Protein AF-A0A139QUE2-F1 (afdb_monomer_lite)

Radius of gyration: 17.53 Å; chains: 1; bounding box: 43×32×47 Å

Sequence (123 aa):
MPKNTRDLIISSLITLAKKNPQRSSFTMTEIAAEAGISRQAIYQKHFNNFEDIIEYIHEETNQHIFNVFNKYSPNNDGDPISFLADYILPLIYEKKKLLTSCIPHKSTHVGRSFCVRYTQDGY

Structure (mmCIF, N/CA/C/O backbone):
data_AF-A0A139QUE2-F1
#
_entry.id   AF-A0A139QUE2-F1
#
loop_
_atom_site.group_PDB
_atom_site.id
_atom_site.type_symbol
_atom_site.label_atom_id
_atom_site.label_alt_id
_atom_site.label_comp_id
_atom_site.label_asym_id
_atom_site.label_entity_id
_atom_site.label_seq_id
_atom_site.pdbx_PDB_ins_code
_atom_site.Cartn_x
_atom_site.Cartn_y
_atom_site.Cartn_z
_atom_site.occupancy
_atom_site.B_iso_or_equiv
_atom_site.auth_seq_id
_atom_site.auth_comp_id
_atom_site.auth_asym_id
_atom_site.auth_atom_id
_atom_site.pdbx_PDB_model_num
ATOM 1 N N . MET A 1 1 ? 7.064 -12.945 12.338 1.00 39.94 1 MET A N 1
ATOM 2 C CA . MET A 1 1 ? 6.379 -11.956 13.215 1.00 39.94 1 MET A CA 1
ATOM 3 C C . MET A 1 1 ? 7.128 -10.636 13.051 1.00 39.94 1 MET A C 1
ATOM 5 O O . MET A 1 1 ? 8.343 -10.765 13.101 1.00 39.94 1 MET A O 1
ATOM 9 N N . PRO A 1 2 ? 6.573 -9.432 12.761 1.00 48.22 2 PRO A N 1
ATOM 10 C CA . PRO A 1 2 ? 5.219 -8.858 12.853 1.00 48.22 2 PRO A CA 1
ATOM 11 C C . PRO A 1 2 ? 4.701 -8.212 11.528 1.00 48.22 2 PRO A C 1
ATOM 13 O O . PRO A 1 2 ? 3.837 -7.343 11.564 1.00 48.22 2 PRO A O 1
ATOM 16 N N . LYS A 1 3 ? 5.207 -8.626 10.351 1.00 53.84 3 LYS A N 1
ATOM 17 C CA . LYS A 1 3 ? 4.752 -8.129 9.028 1.00 53.84 3 LYS A CA 1
ATOM 18 C C . LYS A 1 3 ? 3.251 -8.351 8.771 1.00 53.84 3 LYS A C 1
ATOM 20 O O . LYS A 1 3 ? 2.558 -7.450 8.321 1.00 53.84 3 LYS A O 1
ATOM 25 N N . ASN A 1 4 ? 2.737 -9.495 9.223 1.00 74.69 4 ASN A N 1
ATOM 26 C CA . ASN A 1 4 ? 1.377 -9.948 8.928 1.00 74.69 4 ASN A CA 1
ATOM 27 C C . ASN A 1 4 ? 0.272 -8.975 9.400 1.00 74.69 4 ASN A C 1
ATOM 29 O O . ASN A 1 4 ? -0.736 -8.815 8.724 1.00 74.69 4 ASN A O 1
ATOM 33 N N . THR A 1 5 ? 0.453 -8.280 10.531 1.00 84.06 5 THR A N 1
ATOM 34 C CA . THR A 1 5 ? -0.585 -7.368 11.048 1.00 84.06 5 THR A CA 1
ATOM 35 C C . THR A 1 5 ? -0.597 -6.019 10.327 1.00 84.06 5 THR A C 1
ATOM 37 O O . THR A 1 5 ? -1.672 -5.467 10.112 1.00 84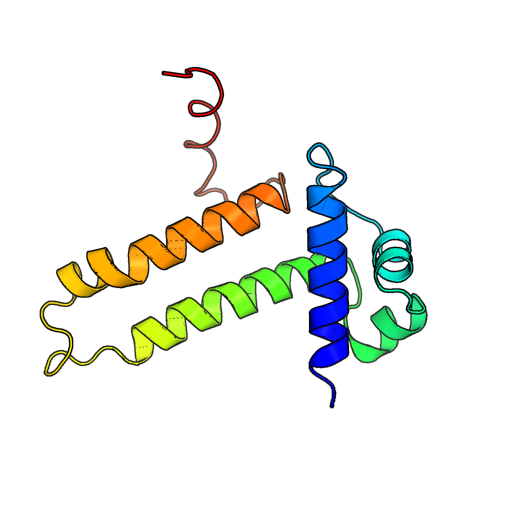.06 5 THR A O 1
ATOM 40 N N . ARG A 1 6 ? 0.564 -5.487 9.910 1.00 87.06 6 ARG A N 1
ATOM 41 C CA . ARG A 1 6 ? 0.604 -4.265 9.082 1.00 87.06 6 ARG A CA 1
ATOM 42 C C . ARG A 1 6 ? 0.003 -4.526 7.705 1.00 87.06 6 ARG A C 1
ATOM 44 O O . ARG A 1 6 ? -0.845 -3.751 7.270 1.00 87.06 6 ARG A O 1
ATOM 51 N N . ASP A 1 7 ? 0.363 -5.650 7.090 1.00 86.06 7 ASP A N 1
ATOM 52 C CA . ASP A 1 7 ? -0.191 -6.076 5.801 1.00 86.06 7 ASP A CA 1
ATOM 53 C C . ASP A 1 7 ? -1.713 -6.268 5.881 1.00 86.06 7 ASP A C 1
ATOM 55 O O . ASP A 1 7 ? -2.446 -5.858 4.978 1.00 86.06 7 ASP A O 1
ATOM 59 N N . LEU A 1 8 ? -2.208 -6.819 6.997 1.00 89.62 8 LEU A N 1
ATOM 60 C CA . LEU A 1 8 ? -3.639 -6.953 7.275 1.00 89.62 8 LEU A CA 1
ATOM 61 C C . LEU A 1 8 ? -4.339 -5.589 7.374 1.00 89.62 8 LEU A C 1
ATOM 63 O O . LEU A 1 8 ? -5.393 -5.403 6.766 1.00 89.62 8 LEU A O 1
ATOM 67 N N . ILE A 1 9 ? -3.756 -4.627 8.097 1.00 90.88 9 ILE A N 1
ATOM 68 C CA . ILE A 1 9 ? -4.304 -3.265 8.230 1.00 90.88 9 ILE A CA 1
ATOM 69 C C . ILE A 1 9 ? -4.382 -2.579 6.859 1.00 90.88 9 ILE A C 1
ATOM 71 O O . ILE A 1 9 ? -5.430 -2.038 6.503 1.00 90.88 9 ILE A O 1
ATOM 75 N N . ILE A 1 10 ? -3.313 -2.659 6.060 1.00 88.56 10 ILE A N 1
ATOM 76 C CA . ILE A 1 10 ? -3.269 -2.092 4.704 1.00 88.56 10 ILE A CA 1
ATOM 77 C C . ILE A 1 10 ? -4.310 -2.757 3.798 1.00 88.56 10 ILE A C 1
ATOM 79 O O . ILE A 1 10 ? -5.083 -2.072 3.129 1.00 88.56 10 ILE A O 1
ATOM 83 N N . SER A 1 11 ? -4.372 -4.089 3.796 1.00 87.19 11 SER A N 1
ATOM 84 C CA . SER A 1 11 ? -5.321 -4.845 2.967 1.00 87.19 11 SER A CA 1
ATOM 85 C C . SER A 1 11 ? -6.773 -4.521 3.323 1.00 87.19 11 SER A C 1
ATOM 87 O O . SER A 1 11 ? -7.629 -4.422 2.440 1.00 87.19 11 SER A O 1
ATOM 89 N N . SER A 1 12 ? -7.044 -4.290 4.608 1.00 91.38 12 SER A N 1
ATOM 90 C CA . SER A 1 12 ? -8.362 -3.886 5.105 1.00 91.38 12 SER A CA 1
ATOM 91 C C . SER A 1 12 ? -8.722 -2.474 4.648 1.00 91.38 12 SER A C 1
ATOM 93 O O . SER A 1 12 ? -9.820 -2.253 4.139 1.00 91.38 12 SER A O 1
ATOM 95 N N . LEU A 1 13 ? -7.779 -1.529 4.716 1.00 90.25 13 LEU A N 1
ATOM 96 C CA . LEU A 1 13 ? -7.966 -0.181 4.177 1.00 90.25 13 LEU A CA 1
ATOM 97 C C . LEU A 1 13 ? -8.250 -0.200 2.664 1.00 90.25 13 LEU A C 1
ATOM 99 O O . LEU A 1 13 ? -9.198 0.438 2.206 1.00 90.25 13 LEU A O 1
ATOM 103 N N . ILE A 1 14 ? -7.485 -0.972 1.886 1.00 85.12 14 ILE A N 1
ATOM 104 C CA . ILE A 1 14 ? -7.707 -1.127 0.438 1.00 85.12 14 ILE A CA 1
ATOM 105 C C . ILE A 1 14 ? -9.092 -1.728 0.165 1.00 85.12 14 ILE A C 1
ATOM 107 O O . ILE A 1 14 ? -9.785 -1.316 -0.766 1.00 85.12 14 ILE A O 1
ATOM 111 N N . THR A 1 15 ? -9.519 -2.694 0.978 1.00 86.69 15 THR A N 1
ATOM 112 C CA . THR A 1 15 ? -10.844 -3.314 0.858 1.00 86.69 15 THR A CA 1
ATOM 113 C C . THR A 1 15 ? -11.958 -2.308 1.145 1.00 86.69 15 THR A C 1
ATOM 115 O O . THR A 1 15 ? -12.913 -2.223 0.370 1.00 86.69 15 THR A O 1
ATOM 118 N N . LEU A 1 16 ? -11.818 -1.488 2.190 1.00 88.88 16 LEU A N 1
ATOM 119 C CA . LEU A 1 16 ? -12.751 -0.400 2.497 1.00 88.88 16 LEU A CA 1
ATOM 120 C C . LEU A 1 16 ? -12.840 0.624 1.361 1.00 88.88 16 LEU A C 1
ATOM 122 O O . LEU A 1 16 ? -13.951 1.010 0.991 1.00 88.88 16 LEU A O 1
ATOM 126 N N . ALA A 1 17 ? -11.703 1.006 0.772 1.00 85.38 17 ALA A N 1
ATOM 127 C CA . ALA A 1 17 ? -11.649 1.916 -0.372 1.00 85.38 17 ALA A CA 1
ATOM 128 C C . ALA A 1 17 ? -12.361 1.331 -1.604 1.00 85.38 17 ALA A C 1
ATOM 130 O O . ALA A 1 17 ? -13.173 2.009 -2.230 1.00 85.38 17 ALA A O 1
ATOM 131 N N . LYS A 1 18 ? -12.148 0.043 -1.906 1.00 81.38 18 LYS A N 1
ATOM 132 C CA . LYS A 1 18 ? -12.842 -0.654 -3.006 1.00 81.38 18 LYS A CA 1
ATOM 133 C C . LYS A 1 18 ? -14.352 -0.751 -2.788 1.00 81.38 18 LYS A C 1
ATOM 135 O O . LYS A 1 18 ? -15.111 -0.585 -3.738 1.00 81.38 18 LYS A O 1
ATOM 140 N N . LYS A 1 19 ? -14.791 -1.013 -1.551 1.00 86.44 19 LYS A N 1
ATOM 141 C CA . LYS A 1 19 ? -16.217 -1.055 -1.178 1.00 86.44 19 LYS A CA 1
ATOM 142 C C . LYS A 1 19 ? -16.871 0.330 -1.234 1.00 86.44 19 LYS A C 1
ATOM 144 O O . LYS A 1 19 ? -18.069 0.423 -1.475 1.00 86.44 19 LYS A O 1
ATOM 149 N N . ASN A 1 20 ? -16.099 1.396 -1.012 1.00 84.06 20 ASN A N 1
ATOM 150 C CA . ASN A 1 20 ? -16.595 2.767 -0.916 1.00 84.06 20 ASN A CA 1
ATOM 151 C C . ASN A 1 20 ? -15.795 3.725 -1.821 1.00 84.06 20 ASN A C 1
ATOM 153 O O . ASN A 1 20 ? -15.121 4.621 -1.310 1.00 84.06 20 ASN A O 1
ATOM 157 N N . PRO A 1 21 ? -15.892 3.600 -3.158 1.00 77.06 21 PRO A N 1
ATOM 158 C CA . PRO A 1 21 ? -15.028 4.327 -4.095 1.00 77.06 21 PRO A CA 1
ATOM 159 C C . PRO A 1 21 ? -15.195 5.857 -4.068 1.00 77.06 21 PRO A C 1
ATOM 161 O O . PRO A 1 21 ? -14.338 6.575 -4.565 1.00 77.06 21 PRO A O 1
ATOM 164 N N . GLN A 1 22 ? -16.286 6.368 -3.488 1.00 78.94 22 GLN A N 1
ATOM 165 C CA . GLN A 1 22 ? -16.546 7.808 -3.343 1.00 78.94 22 GLN A CA 1
ATOM 166 C C . GLN A 1 22 ? -15.927 8.418 -2.074 1.00 78.94 22 GLN A C 1
ATOM 168 O O . GLN A 1 22 ? -15.987 9.631 -1.876 1.00 78.94 22 GLN A O 1
ATOM 173 N N . ARG A 1 23 ? -15.374 7.594 -1.175 1.00 78.62 23 ARG A N 1
ATOM 174 C CA . ARG A 1 23 ? -14.811 8.045 0.102 1.00 78.62 23 ARG A CA 1
ATOM 175 C C . ARG A 1 23 ? -13.299 8.191 0.002 1.00 78.62 23 ARG A C 1
ATOM 177 O O . ARG A 1 23 ? -12.615 7.326 -0.529 1.00 78.62 23 ARG A O 1
ATOM 184 N N . SER A 1 24 ? -12.787 9.278 0.573 1.00 74.06 24 SER A N 1
ATOM 185 C CA . SER A 1 24 ? -11.360 9.610 0.575 1.00 74.06 24 SER A CA 1
ATOM 186 C C . SER A 1 24 ? -10.621 9.278 1.865 1.00 74.06 24 SER A C 1
ATOM 188 O O . SER A 1 24 ? -9.403 9.419 1.924 1.00 74.06 24 SER A O 1
ATOM 190 N N . SER A 1 25 ? -11.350 8.917 2.917 1.00 80.94 25 SER A N 1
ATOM 191 C CA . SER A 1 25 ? -10.791 8.639 4.233 1.00 80.94 25 SER A CA 1
ATOM 192 C C . SER A 1 25 ? -11.667 7.670 5.020 1.00 80.94 25 SER A C 1
ATOM 194 O O . SER A 1 25 ? -12.885 7.555 4.814 1.00 80.94 25 SER A O 1
ATOM 196 N N . PHE A 1 26 ? -11.014 6.978 5.949 1.00 87.69 26 PHE A N 1
ATOM 197 C CA . PHE A 1 26 ? -11.628 6.015 6.848 1.00 87.69 26 PHE A CA 1
ATOM 198 C C . PHE A 1 26 ? -11.102 6.249 8.254 1.00 87.69 26 PHE A C 1
ATOM 200 O O . PHE A 1 26 ? -9.931 6.561 8.462 1.00 87.69 26 PHE A O 1
ATOM 207 N N . THR A 1 27 ? -11.979 6.104 9.234 1.00 91.44 27 THR A N 1
ATOM 208 C CA . THR A 1 27 ? -11.581 6.185 10.632 1.00 91.44 27 THR A CA 1
ATOM 209 C C . THR A 1 27 ? -10.786 4.943 11.024 1.00 91.44 27 THR A C 1
ATOM 211 O O . THR A 1 27 ? -11.010 3.843 10.516 1.00 91.44 27 THR A O 1
ATOM 214 N N . MET A 1 28 ? -9.914 5.083 12.020 1.00 91.62 28 MET A N 1
ATOM 215 C CA . MET A 1 28 ? -9.192 3.944 12.601 1.00 91.62 28 MET A CA 1
ATOM 216 C C . MET A 1 28 ? -10.140 2.871 13.153 1.00 91.62 28 MET A C 1
ATOM 218 O O . MET A 1 28 ? -9.792 1.695 13.192 1.00 91.62 28 MET A O 1
ATOM 222 N N . THR A 1 29 ? -11.354 3.258 13.558 1.00 94.19 29 THR A N 1
ATOM 223 C CA . THR A 1 29 ? -12.408 2.327 13.976 1.00 94.19 29 THR A CA 1
ATOM 224 C C . THR A 1 29 ? -12.890 1.458 12.825 1.00 94.19 29 THR A C 1
ATOM 226 O O . THR A 1 29 ? -12.996 0.249 12.995 1.00 94.19 29 THR A O 1
ATOM 229 N N . GLU A 1 30 ? -13.156 2.055 11.664 1.00 94.38 30 GLU A N 1
ATOM 230 C CA . GLU A 1 30 ? -13.592 1.315 10.476 1.00 94.38 30 GLU A CA 1
ATOM 231 C C . GLU A 1 30 ? -12.501 0.358 9.998 1.00 94.38 30 GLU A C 1
ATOM 233 O O . GLU A 1 30 ? -12.782 -0.806 9.727 1.00 94.38 30 GLU A O 1
ATOM 238 N N . ILE A 1 31 ? -11.248 0.818 9.975 1.00 93.19 31 ILE A N 1
ATOM 239 C CA . ILE A 1 31 ? -10.104 -0.004 9.563 1.00 93.19 31 ILE A CA 1
ATOM 240 C C . ILE A 1 31 ? -9.901 -1.177 10.530 1.00 93.19 31 ILE A C 1
ATOM 242 O O . ILE A 1 31 ? -9.716 -2.307 10.089 1.00 93.19 31 ILE A O 1
ATOM 246 N N . ALA A 1 32 ? -9.978 -0.934 11.842 1.00 93.50 32 ALA A N 1
ATOM 247 C CA . ALA A 1 32 ? -9.874 -1.984 12.855 1.00 93.50 32 ALA A CA 1
ATOM 248 C C . ALA A 1 32 ? -11.002 -3.019 12.742 1.00 93.50 32 ALA A C 1
ATOM 250 O O . ALA A 1 32 ? -10.747 -4.218 12.854 1.00 93.50 32 ALA A O 1
ATOM 251 N N . ALA A 1 33 ? -12.230 -2.554 12.491 1.00 95.06 33 ALA A N 1
ATOM 252 C CA . ALA A 1 33 ? -13.389 -3.417 12.307 1.00 95.06 33 ALA A CA 1
ATOM 253 C C . ALA A 1 33 ? -13.244 -4.304 11.062 1.00 95.06 33 ALA A C 1
ATOM 255 O O . ALA A 1 33 ? -13.466 -5.507 11.157 1.00 95.06 33 ALA A O 1
ATOM 256 N N . GLU A 1 34 ? -12.814 -3.739 9.930 1.00 94.44 34 GLU A N 1
ATOM 257 C CA . GLU A 1 34 ? -12.562 -4.509 8.704 1.00 94.44 34 GLU A CA 1
ATOM 258 C C . GLU A 1 34 ? -11.405 -5.509 8.889 1.00 94.44 34 GLU A C 1
ATOM 260 O O . GLU A 1 34 ? -11.489 -6.640 8.421 1.00 94.44 34 GLU A O 1
ATOM 265 N N . ALA A 1 35 ? -10.359 -5.128 9.629 1.00 91.94 35 ALA A N 1
ATOM 266 C CA . ALA A 1 35 ? -9.210 -5.986 9.918 1.00 91.94 35 ALA A CA 1
ATOM 267 C C . ALA A 1 35 ? -9.475 -7.058 10.993 1.00 91.94 35 ALA A C 1
ATOM 269 O O . ALA A 1 35 ? -8.622 -7.916 11.219 1.00 91.94 35 ALA A O 1
ATOM 270 N N . GLY A 1 36 ? -10.614 -7.009 11.693 1.00 93.25 36 GLY A N 1
ATOM 271 C CA . GLY A 1 36 ? -10.931 -7.940 12.780 1.00 93.25 36 GLY A CA 1
ATOM 272 C C . GLY A 1 36 ? -10.003 -7.823 13.998 1.00 93.25 36 GLY A C 1
ATOM 273 O O . GLY A 1 36 ? -9.812 -8.798 14.723 1.00 93.25 36 GLY A O 1
ATOM 274 N N . ILE A 1 37 ? -9.411 -6.647 14.232 1.00 92.00 37 ILE A N 1
ATOM 275 C CA . ILE A 1 37 ? -8.497 -6.386 15.356 1.00 92.00 37 ILE A CA 1
ATOM 276 C C . ILE A 1 37 ? -8.990 -5.220 16.213 1.00 92.00 37 ILE A C 1
ATOM 278 O O . ILE A 1 37 ? -9.811 -4.407 15.795 1.00 92.00 37 ILE A O 1
ATOM 282 N N . SER A 1 38 ? -8.484 -5.106 17.442 1.00 91.75 38 SER A N 1
ATOM 283 C CA . SER A 1 38 ? -8.820 -3.959 18.284 1.00 91.75 38 SER A CA 1
ATOM 284 C C . SER A 1 38 ? -8.119 -2.690 17.788 1.00 91.75 38 SER A C 1
ATOM 286 O O . SER A 1 38 ? -6.960 -2.723 17.374 1.00 91.75 38 SER A O 1
ATOM 288 N N . ARG A 1 39 ? -8.783 -1.531 17.909 1.00 90.94 39 ARG A N 1
ATOM 289 C CA . ARG A 1 39 ? -8.149 -0.220 17.656 1.00 90.94 39 ARG A CA 1
ATOM 290 C C . ARG A 1 39 ? -6.865 -0.036 18.463 1.00 90.94 39 ARG A C 1
ATOM 292 O O . ARG A 1 39 ? -5.875 0.474 17.951 1.00 90.94 39 ARG A O 1
ATOM 299 N N . GLN A 1 40 ? -6.881 -0.497 19.715 1.00 88.88 40 GLN A N 1
ATOM 300 C CA . GLN A 1 40 ? -5.734 -0.437 20.616 1.00 88.88 40 GLN A CA 1
ATOM 301 C C . GLN A 1 40 ? -4.521 -1.182 20.040 1.00 88.88 40 GLN A C 1
ATOM 303 O O . GLN A 1 40 ? -3.397 -0.704 20.162 1.00 88.88 40 GLN A O 1
ATOM 308 N N . ALA A 1 41 ? -4.745 -2.325 19.379 1.00 86.25 41 ALA A N 1
ATOM 309 C CA . ALA A 1 41 ? -3.682 -3.092 18.740 1.00 86.25 41 ALA A CA 1
ATOM 310 C C . ALA A 1 41 ? -3.042 -2.333 17.570 1.00 86.25 41 ALA A C 1
ATOM 312 O O . ALA A 1 41 ? -1.837 -2.465 17.360 1.00 86.25 41 ALA A O 1
ATOM 313 N N . ILE A 1 42 ? -3.814 -1.509 16.850 1.00 87.25 42 ILE A N 1
ATOM 314 C CA . ILE A 1 42 ? -3.277 -0.649 15.789 1.00 87.25 42 ILE A CA 1
ATOM 315 C C . ILE A 1 42 ? -2.403 0.455 16.392 1.00 87.25 42 ILE A C 1
ATOM 317 O O . ILE A 1 42 ? -1.233 0.563 16.025 1.00 87.25 42 ILE A O 1
ATOM 321 N N . TYR A 1 43 ? -2.929 1.207 17.362 1.00 86.94 43 TYR A N 1
ATOM 322 C CA . TYR A 1 43 ? -2.220 2.347 17.955 1.00 86.94 43 TYR A CA 1
ATOM 323 C C . TYR A 1 43 ? -0.944 1.961 18.704 1.00 86.94 43 TYR A C 1
ATOM 325 O O . TYR A 1 43 ? 0.062 2.649 18.606 1.00 86.94 43 TYR A O 1
ATOM 333 N N . GLN A 1 44 ? -0.955 0.855 19.449 1.00 81.56 44 GLN A N 1
ATOM 334 C CA . GLN A 1 44 ? 0.191 0.491 20.288 1.00 81.56 44 GLN A CA 1
ATOM 335 C C . GLN A 1 44 ? 1.382 -0.066 19.507 1.00 81.56 44 GLN A C 1
ATOM 337 O O . GLN A 1 44 ? 2.495 -0.074 20.030 1.00 81.56 44 GLN A O 1
ATOM 342 N N . LYS A 1 45 ? 1.155 -0.623 18.312 1.00 80.81 45 LYS A N 1
ATOM 343 C CA . LYS A 1 45 ? 2.162 -1.454 17.632 1.00 80.81 45 LYS A CA 1
ATOM 344 C C . LYS A 1 45 ? 2.371 -1.130 16.158 1.00 80.81 45 LYS A C 1
ATOM 346 O O . LYS A 1 45 ? 3.357 -1.605 15.590 1.00 80.81 45 LYS A O 1
ATOM 351 N N . HIS A 1 46 ? 1.466 -0.384 15.524 1.00 84.88 46 HIS A N 1
ATOM 352 C CA . HIS A 1 46 ? 1.450 -0.273 14.067 1.00 84.88 46 HIS A CA 1
ATOM 353 C C . HIS A 1 46 ? 1.381 1.166 13.556 1.00 84.88 46 HIS A C 1
ATOM 355 O O . HIS A 1 46 ? 2.332 1.558 12.885 1.00 84.88 46 HIS A O 1
ATOM 361 N N . PHE A 1 47 ? 0.317 1.917 13.862 1.00 87.25 47 PHE A N 1
ATOM 362 C CA . PHE A 1 47 ? 0.060 3.247 13.287 1.00 87.25 47 PHE A CA 1
ATOM 363 C C . PHE A 1 47 ? -0.651 4.157 14.294 1.00 87.25 47 PHE A C 1
ATOM 365 O O . PHE A 1 47 ? -1.602 3.712 14.941 1.00 87.25 47 PHE A O 1
ATOM 372 N N . ASN A 1 48 ? -0.237 5.423 14.411 1.00 87.94 48 ASN A N 1
ATOM 373 C CA . ASN A 1 48 ? -0.811 6.355 15.390 1.00 87.94 48 ASN A CA 1
ATOM 374 C C . ASN A 1 48 ? -2.052 7.081 14.864 1.00 87.94 48 ASN A C 1
ATOM 376 O O . ASN A 1 48 ? -2.863 7.563 15.651 1.00 87.94 48 ASN A O 1
ATOM 380 N N . ASN A 1 49 ? -2.204 7.176 13.546 1.00 85.88 49 ASN A N 1
ATOM 381 C CA . ASN A 1 49 ? -3.318 7.844 12.882 1.00 85.88 49 ASN A CA 1
ATOM 382 C C . ASN A 1 49 ? -3.502 7.281 11.455 1.00 85.88 49 ASN A C 1
ATOM 384 O O . ASN A 1 49 ? -2.810 6.344 11.051 1.00 85.88 49 ASN A O 1
ATOM 388 N N . PHE A 1 50 ? -4.486 7.809 10.726 1.00 83.50 50 PHE A N 1
ATOM 389 C CA . PHE A 1 50 ? -4.782 7.385 9.356 1.00 83.50 50 PHE A CA 1
ATOM 390 C C . PHE A 1 50 ? -3.656 7.782 8.394 1.00 83.50 50 PHE A C 1
ATOM 392 O O . PHE A 1 50 ? -3.267 6.993 7.537 1.00 83.50 50 PHE A O 1
ATOM 399 N N . GLU A 1 51 ? -3.109 8.980 8.565 1.00 83.31 51 GLU A N 1
ATOM 400 C CA . GLU A 1 51 ? -2.040 9.547 7.754 1.00 83.31 51 GLU A CA 1
ATOM 401 C C . GLU A 1 51 ? -0.754 8.707 7.822 1.00 83.31 51 GLU A C 1
ATOM 403 O O . GLU A 1 51 ? -0.158 8.463 6.779 1.00 83.31 51 GLU A O 1
ATOM 408 N N . ASP A 1 52 ? -0.396 8.155 8.985 1.00 85.94 52 ASP A N 1
ATOM 409 C CA . ASP A 1 52 ? 0.738 7.236 9.166 1.00 85.94 52 ASP A CA 1
ATOM 410 C C . ASP A 1 52 ? 0.577 5.969 8.303 1.00 85.94 52 ASP A C 1
ATOM 412 O O . ASP A 1 52 ? 1.551 5.433 7.774 1.00 85.94 52 ASP A O 1
ATOM 416 N N . ILE A 1 53 ? -0.657 5.464 8.150 1.00 86.75 53 ILE A N 1
ATOM 417 C CA . ILE A 1 53 ? -0.944 4.299 7.293 1.00 86.75 53 ILE A CA 1
ATOM 418 C C . ILE A 1 53 ? -0.721 4.677 5.830 1.00 86.75 53 ILE A C 1
ATOM 420 O O . ILE A 1 53 ? -0.138 3.909 5.066 1.00 86.75 53 ILE A O 1
ATOM 424 N N . ILE A 1 54 ? -1.192 5.862 5.442 1.00 83.00 54 ILE A N 1
ATOM 425 C CA . ILE A 1 54 ? -1.035 6.384 4.089 1.00 83.00 54 ILE A CA 1
ATOM 426 C C . ILE A 1 54 ? 0.443 6.590 3.759 1.00 83.00 54 ILE A C 1
ATOM 428 O O . ILE A 1 54 ? 0.904 6.112 2.723 1.00 83.00 54 ILE A O 1
ATOM 432 N N . GLU A 1 55 ? 1.189 7.250 4.641 1.00 83.50 55 GLU A N 1
ATOM 433 C CA . GLU A 1 55 ? 2.624 7.480 4.491 1.00 83.50 55 GLU A CA 1
ATOM 434 C C . GLU A 1 55 ? 3.380 6.156 4.364 1.00 83.50 55 GLU A C 1
ATOM 436 O O . GLU A 1 55 ? 4.128 5.975 3.407 1.00 83.50 55 GLU A O 1
ATOM 441 N N . TYR A 1 56 ? 3.081 5.175 5.218 1.00 85.12 56 TYR A N 1
ATOM 442 C CA . TYR A 1 56 ? 3.683 3.847 5.124 1.00 85.12 56 TYR A CA 1
ATOM 443 C C . TYR A 1 56 ? 3.391 3.151 3.784 1.00 85.12 56 TYR A C 1
ATOM 445 O O . TYR A 1 56 ? 4.289 2.567 3.177 1.00 85.12 56 TYR A O 1
ATOM 453 N N . ILE A 1 57 ? 2.158 3.245 3.269 1.00 82.19 57 ILE A N 1
ATOM 454 C CA . ILE A 1 57 ? 1.811 2.715 1.940 1.00 82.19 57 ILE A CA 1
ATOM 455 C C . ILE A 1 57 ? 2.625 3.423 0.850 1.00 82.19 57 ILE A C 1
ATOM 457 O O . ILE A 1 57 ? 3.113 2.757 -0.066 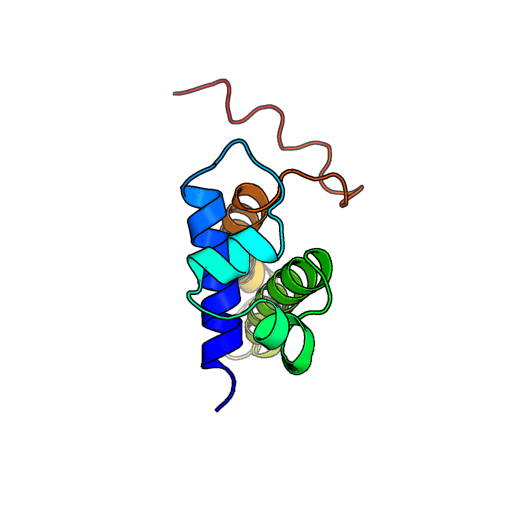1.00 82.19 57 ILE A O 1
ATOM 461 N N . HIS A 1 58 ? 2.791 4.746 0.933 1.00 78.31 58 HIS A N 1
ATOM 462 C CA . HIS A 1 58 ? 3.628 5.502 0.000 1.00 78.31 58 HIS A CA 1
ATOM 463 C C . HIS A 1 58 ? 5.097 5.071 0.071 1.00 78.31 58 HIS A C 1
ATOM 465 O O . HIS A 1 58 ? 5.708 4.838 -0.973 1.00 78.31 58 HIS A O 1
ATOM 471 N N . GLU A 1 59 ? 5.656 4.924 1.271 1.00 81.06 59 GLU A N 1
ATOM 472 C CA . GLU A 1 59 ? 7.043 4.515 1.489 1.00 81.06 59 GLU A CA 1
ATOM 473 C C . GLU A 1 59 ? 7.316 3.103 0.972 1.00 81.06 59 GLU A C 1
ATOM 475 O O . GLU A 1 59 ? 8.209 2.934 0.144 1.00 81.06 59 GLU A O 1
ATOM 480 N N . GLU A 1 60 ? 6.520 2.103 1.363 1.00 79.25 60 GLU A N 1
ATOM 481 C CA . GLU A 1 60 ? 6.643 0.722 0.863 1.00 79.25 60 GLU A CA 1
ATOM 482 C C . GLU A 1 60 ? 6.511 0.675 -0.666 1.00 79.25 60 GLU A C 1
ATOM 484 O O . GLU A 1 60 ? 7.256 -0.008 -1.380 1.00 79.25 60 GLU A O 1
ATOM 489 N N . THR A 1 61 ? 5.586 1.473 -1.205 1.00 72.81 61 THR A N 1
ATOM 490 C CA . THR A 1 61 ? 5.372 1.578 -2.645 1.00 72.81 61 THR A CA 1
ATOM 491 C C . THR A 1 61 ? 6.599 2.155 -3.352 1.00 72.81 61 THR A C 1
ATOM 493 O O . THR A 1 61 ? 7.025 1.611 -4.376 1.00 72.81 61 THR A O 1
ATOM 496 N N . ASN A 1 62 ? 7.194 3.210 -2.808 1.00 76.75 62 ASN A N 1
ATOM 497 C CA . ASN A 1 62 ? 8.382 3.840 -3.369 1.00 76.75 62 ASN A CA 1
ATOM 498 C C . ASN A 1 62 ? 9.623 2.957 -3.208 1.00 76.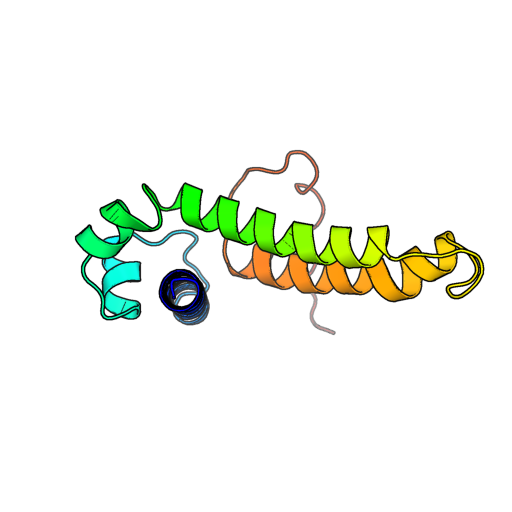75 62 ASN A C 1
ATOM 500 O O . ASN A 1 62 ? 10.402 2.837 -4.152 1.00 76.75 62 ASN A O 1
ATOM 504 N N . GLN A 1 63 ? 9.783 2.275 -2.071 1.00 80.69 63 GLN A N 1
ATOM 505 C CA . GLN A 1 63 ? 10.908 1.372 -1.824 1.00 80.69 63 GLN A CA 1
ATOM 506 C C . GLN A 1 63 ? 10.999 0.265 -2.870 1.00 80.69 63 GLN A C 1
ATOM 508 O O . GLN A 1 63 ? 12.095 -0.066 -3.309 1.00 80.69 63 GLN A O 1
ATOM 513 N N . HIS A 1 64 ? 9.872 -0.276 -3.335 1.00 77.19 64 HIS A N 1
ATOM 514 C CA . HIS A 1 64 ? 9.897 -1.253 -4.424 1.00 77.19 64 HIS A CA 1
ATOM 515 C C . HIS A 1 64 ? 10.477 -0.667 -5.722 1.00 77.19 64 HIS A C 1
ATOM 517 O O . HIS A 1 64 ? 11.300 -1.314 -6.363 1.00 77.19 64 HIS A O 1
ATOM 523 N N . ILE A 1 65 ? 10.093 0.562 -6.092 1.00 79.62 65 ILE A N 1
ATOM 524 C CA . ILE A 1 65 ? 10.625 1.238 -7.287 1.00 79.62 65 ILE A CA 1
ATOM 525 C C . ILE A 1 65 ? 12.125 1.498 -7.113 1.00 79.62 65 ILE A C 1
ATOM 527 O O . ILE A 1 65 ? 12.912 1.151 -7.992 1.00 79.62 65 ILE A O 1
ATOM 531 N N . PHE A 1 66 ? 12.532 2.035 -5.959 1.00 81.88 66 PHE A N 1
ATOM 532 C CA . PHE A 1 66 ? 13.941 2.275 -5.653 1.00 81.88 66 PHE A CA 1
ATOM 533 C C . PHE A 1 66 ? 14.760 0.984 -5.634 1.00 81.88 66 PHE A C 1
ATOM 535 O O . PHE A 1 66 ? 15.887 0.982 -6.107 1.00 81.88 66 PHE A O 1
ATOM 542 N N . ASN A 1 67 ? 14.205 -0.131 -5.160 1.00 84.75 67 ASN A N 1
ATOM 543 C CA . ASN A 1 67 ? 14.887 -1.423 -5.175 1.00 84.75 67 ASN A CA 1
ATOM 544 C C . ASN A 1 67 ? 15.118 -1.951 -6.593 1.00 84.75 67 ASN A C 1
ATOM 546 O O . ASN A 1 67 ? 16.145 -2.582 -6.828 1.00 84.75 67 ASN A O 1
ATOM 550 N N . VAL A 1 68 ? 14.189 -1.721 -7.525 1.00 82.69 68 VAL A N 1
ATOM 551 C CA . VAL A 1 68 ? 14.394 -2.071 -8.940 1.00 82.69 68 VAL A CA 1
ATOM 552 C C . VAL A 1 68 ? 15.439 -1.142 -9.555 1.00 82.69 68 VAL A C 1
ATOM 554 O O . VAL A 1 68 ? 16.376 -1.615 -10.189 1.00 82.69 68 VAL A O 1
ATOM 557 N N . PHE A 1 69 ? 15.342 0.161 -9.287 1.00 81.56 69 PHE A N 1
ATOM 558 C CA . PHE A 1 69 ? 16.292 1.150 -9.791 1.00 81.56 69 PHE A CA 1
ATOM 559 C C . PHE A 1 69 ? 17.724 0.912 -9.282 1.00 81.56 69 PHE A C 1
ATOM 561 O O . PHE A 1 69 ? 18.669 0.932 -10.058 1.00 81.56 69 PHE A O 1
ATOM 568 N N . ASN A 1 70 ? 17.896 0.604 -7.995 1.00 85.00 70 ASN A N 1
ATOM 569 C CA . ASN A 1 70 ? 19.202 0.363 -7.373 1.00 85.00 70 ASN A CA 1
ATOM 570 C C . ASN A 1 70 ? 19.871 -0.943 -7.829 1.00 85.00 70 ASN A C 1
ATOM 572 O O . ASN A 1 70 ? 21.057 -1.137 -7.578 1.00 85.00 70 ASN A O 1
ATOM 576 N N . LYS A 1 71 ? 19.119 -1.853 -8.456 1.00 87.56 71 LYS A N 1
ATOM 577 C CA . LYS A 1 71 ? 19.655 -3.097 -9.024 1.00 87.56 71 LYS A CA 1
ATOM 578 C C . LYS A 1 71 ? 20.119 -2.943 -10.469 1.00 87.56 71 LYS A C 1
ATOM 580 O O . LYS A 1 71 ? 20.732 -3.877 -10.976 1.00 87.56 71 LYS A O 1
ATOM 585 N N . TYR A 1 72 ? 19.847 -1.797 -11.093 1.00 88.50 72 TYR A N 1
ATOM 586 C CA . TYR A 1 72 ? 20.259 -1.517 -12.458 1.00 88.50 72 TYR A CA 1
ATOM 587 C C . TYR A 1 72 ? 21.778 -1.647 -12.617 1.00 88.50 72 TYR A C 1
ATOM 589 O O . TYR A 1 72 ? 22.564 -1.053 -11.872 1.00 88.50 72 TYR A O 1
ATOM 597 N N . SER A 1 73 ? 22.186 -2.402 -13.630 1.00 86.81 73 SER A N 1
ATOM 598 C CA . SER A 1 73 ? 23.568 -2.575 -14.038 1.00 86.81 73 SER A CA 1
ATOM 599 C C . SER A 1 73 ? 23.699 -2.349 -15.545 1.00 86.81 73 SER A C 1
ATOM 601 O O . SER A 1 73 ? 23.145 -3.130 -16.319 1.00 86.81 73 SER A O 1
ATOM 603 N N . PRO A 1 74 ? 24.510 -1.372 -15.997 1.00 85.00 74 PRO A N 1
ATOM 604 C CA . PRO A 1 74 ? 24.725 -1.116 -17.426 1.00 85.00 74 PRO A CA 1
ATOM 605 C C . PRO A 1 74 ? 25.199 -2.340 -18.224 1.00 85.00 74 PRO A C 1
ATOM 607 O O . PRO A 1 74 ? 24.972 -2.425 -19.425 1.00 85.00 74 PRO A O 1
ATOM 610 N N . ASN A 1 75 ? 25.854 -3.296 -17.558 1.00 88.00 75 ASN A N 1
ATOM 611 C CA . ASN A 1 75 ? 26.372 -4.508 -18.192 1.00 88.00 75 ASN A CA 1
ATOM 612 C C . ASN A 1 75 ? 25.280 -5.543 -18.507 1.00 88.00 75 ASN A C 1
ATOM 614 O O . ASN A 1 75 ? 25.474 -6.362 -19.400 1.00 88.00 75 ASN A O 1
ATOM 618 N N . ASN A 1 76 ? 24.168 -5.529 -17.765 1.00 86.88 76 ASN A N 1
ATOM 619 C CA . ASN A 1 76 ? 23.111 -6.542 -17.860 1.00 86.88 76 ASN A CA 1
ATOM 620 C C . ASN A 1 76 ? 21.790 -5.965 -18.382 1.00 86.88 76 ASN A C 1
ATOM 622 O O . ASN A 1 76 ? 21.046 -6.666 -19.060 1.00 86.88 76 ASN A O 1
ATOM 626 N N . ASP A 1 77 ? 21.516 -4.697 -18.078 1.00 85.88 77 ASP A N 1
ATOM 627 C CA . ASP A 1 77 ? 20.198 -4.078 -18.246 1.00 85.88 77 ASP A CA 1
ATOM 628 C C . ASP A 1 77 ? 20.145 -3.074 -19.412 1.00 85.88 77 ASP A C 1
ATOM 630 O O . ASP A 1 77 ? 19.101 -2.485 -19.686 1.00 85.88 77 ASP A O 1
ATOM 634 N N . GLY A 1 78 ? 21.259 -2.906 -20.129 1.00 88.00 78 GLY A N 1
ATOM 635 C CA . GLY A 1 78 ? 21.331 -2.109 -21.349 1.00 88.00 78 GLY A CA 1
ATOM 636 C C . GLY A 1 78 ? 21.345 -0.602 -21.103 1.00 88.00 78 GLY A C 1
ATOM 637 O O . GLY A 1 78 ? 21.970 -0.114 -20.167 1.00 88.00 78 GLY A O 1
ATOM 638 N N . ASP A 1 79 ? 20.714 0.147 -22.005 1.00 91.75 79 ASP A N 1
ATOM 639 C CA . ASP A 1 79 ? 20.655 1.606 -21.941 1.00 91.75 79 ASP A CA 1
ATOM 640 C C . ASP A 1 79 ? 19.758 2.083 -20.773 1.00 91.75 79 ASP A C 1
ATOM 642 O O . ASP A 1 79 ? 18.612 1.635 -20.663 1.00 91.75 79 ASP A O 1
ATOM 646 N N . PRO A 1 80 ? 20.218 3.027 -19.925 1.00 85.94 80 PRO A N 1
ATOM 647 C CA . PRO A 1 80 ? 19.456 3.482 -18.764 1.00 85.94 80 PRO A CA 1
ATOM 648 C C . PRO A 1 80 ? 18.100 4.117 -19.105 1.00 85.94 80 PRO A C 1
ATOM 650 O O . PRO A 1 80 ? 17.171 4.039 -18.300 1.00 85.94 80 PRO A O 1
ATOM 653 N N . ILE A 1 81 ? 17.973 4.773 -20.267 1.00 88.75 81 ILE A N 1
ATOM 654 C CA . ILE A 1 81 ? 16.722 5.429 -20.677 1.00 88.75 81 ILE A CA 1
ATOM 655 C C . ILE A 1 81 ? 15.692 4.381 -21.095 1.00 88.75 81 ILE A C 1
ATOM 657 O O . ILE A 1 81 ? 14.532 4.461 -20.693 1.00 88.75 81 ILE A O 1
ATOM 661 N N . SER A 1 82 ? 16.133 3.370 -21.838 1.00 90.06 82 SER A N 1
ATOM 662 C CA . SER A 1 82 ? 15.322 2.222 -22.240 1.00 90.06 82 SER A CA 1
ATOM 663 C C . SER A 1 82 ? 14.895 1.410 -21.016 1.00 90.06 82 SER A C 1
ATOM 665 O O . SER A 1 82 ? 13.715 1.124 -20.845 1.00 90.06 82 SER A O 1
ATOM 667 N N . PHE A 1 83 ? 15.813 1.160 -20.075 1.00 88.62 83 PHE A N 1
ATOM 668 C CA . PHE A 1 83 ? 15.491 0.500 -18.808 1.00 88.62 83 PHE A CA 1
ATOM 669 C C . PHE A 1 83 ? 14.450 1.279 -17.985 1.00 88.62 83 PHE A C 1
ATOM 671 O O . PHE A 1 83 ? 13.488 0.706 -17.462 1.00 88.62 83 PHE A O 1
ATOM 678 N N . LEU A 1 84 ? 14.603 2.605 -17.891 1.00 86.69 84 LEU A N 1
ATOM 679 C CA . LEU A 1 84 ? 13.618 3.469 -17.245 1.00 86.69 84 LEU A CA 1
ATOM 680 C C . LEU A 1 84 ? 12.245 3.337 -17.924 1.00 86.69 84 LEU A C 1
ATOM 682 O O . LEU A 1 84 ? 11.236 3.191 -17.231 1.00 86.69 84 LEU A O 1
ATOM 686 N N . ALA A 1 85 ? 12.205 3.388 -19.256 1.00 89.06 85 ALA A N 1
ATOM 687 C CA . ALA A 1 85 ? 10.970 3.347 -20.028 1.00 89.06 85 ALA A CA 1
ATOM 688 C C . ALA A 1 85 ? 10.243 2.000 -19.924 1.00 89.06 85 ALA A C 1
ATOM 690 O O . ALA A 1 85 ? 9.029 1.986 -19.720 1.00 89.06 85 ALA A O 1
ATOM 691 N N . ASP A 1 86 ? 10.981 0.895 -19.998 1.00 87.25 86 ASP A N 1
ATOM 692 C CA . ASP A 1 86 ? 10.408 -0.447 -20.116 1.00 87.25 86 ASP A CA 1
ATOM 693 C C . ASP A 1 86 ? 10.096 -1.091 -18.760 1.00 87.25 86 ASP A C 1
ATOM 695 O O . ASP A 1 86 ? 9.170 -1.895 -18.657 1.00 87.25 86 ASP A O 1
ATOM 699 N N . TYR A 1 87 ? 10.824 -0.722 -17.699 1.00 84.38 87 TYR A N 1
ATOM 700 C CA . TYR A 1 87 ? 10.693 -1.371 -16.388 1.00 84.38 87 TYR A CA 1
ATOM 701 C C . TYR A 1 87 ? 10.224 -0.425 -15.288 1.00 84.38 87 TYR A C 1
ATOM 703 O O . TYR A 1 87 ? 9.399 -0.803 -14.457 1.00 84.38 87 TYR A O 1
ATOM 711 N N . ILE A 1 88 ? 10.706 0.818 -15.261 1.00 84.56 88 ILE A N 1
ATOM 712 C CA . ILE A 1 88 ? 10.424 1.735 -14.148 1.00 84.56 88 ILE A CA 1
ATOM 713 C C . ILE A 1 88 ? 9.123 2.508 -14.366 1.00 84.56 88 ILE A C 1
ATOM 715 O O . ILE A 1 88 ? 8.297 2.578 -13.451 1.00 84.56 88 ILE A O 1
ATOM 719 N N . LEU A 1 89 ? 8.901 3.065 -15.562 1.00 85.44 89 LEU A N 1
ATOM 720 C CA . LEU A 1 89 ? 7.669 3.797 -15.865 1.00 85.44 89 LEU A CA 1
ATOM 721 C C . LEU A 1 89 ? 6.417 2.927 -15.657 1.00 85.44 89 LEU A C 1
ATOM 723 O O . LEU A 1 89 ? 5.511 3.403 -14.966 1.00 85.44 89 LEU A O 1
ATOM 727 N N . PRO A 1 90 ? 6.340 1.667 -16.136 1.00 85.75 90 PRO A N 1
ATOM 728 C CA . PRO A 1 90 ? 5.167 0.825 -15.908 1.00 85.75 90 PRO A CA 1
ATOM 729 C C . PRO A 1 90 ? 4.873 0.605 -14.420 1.00 85.75 90 PRO A C 1
ATOM 731 O O . PRO A 1 90 ? 3.723 0.747 -14.001 1.00 85.75 90 PRO A O 1
ATOM 734 N N . LEU A 1 91 ? 5.906 0.369 -13.601 1.00 81.19 91 LEU A N 1
ATOM 735 C CA . LEU A 1 91 ? 5.762 0.223 -12.149 1.00 81.19 91 LEU A CA 1
ATOM 736 C C . LEU A 1 91 ? 5.225 1.504 -11.496 1.00 81.19 91 LEU A C 1
ATOM 738 O O . LEU A 1 91 ? 4.356 1.440 -10.624 1.00 81.19 91 LEU A O 1
ATOM 742 N N . ILE A 1 92 ? 5.708 2.677 -11.922 1.00 79.75 92 ILE A N 1
ATOM 743 C CA . ILE A 1 92 ? 5.203 3.974 -11.446 1.00 79.75 92 ILE A CA 1
ATOM 744 C C . ILE A 1 92 ? 3.727 4.151 -11.829 1.00 79.75 92 ILE A C 1
ATOM 746 O O . ILE A 1 92 ? 2.928 4.577 -10.992 1.00 79.75 92 ILE A O 1
ATOM 750 N N . TYR A 1 93 ? 3.339 3.808 -13.061 1.00 79.06 93 TYR A N 1
ATOM 751 C CA . TYR A 1 93 ? 1.952 3.924 -13.524 1.00 79.06 93 TYR A CA 1
ATOM 752 C C . TYR A 1 93 ? 0.999 2.975 -12.788 1.00 79.06 93 TYR A C 1
ATOM 754 O O . TYR A 1 93 ? -0.088 3.396 -12.379 1.00 79.06 93 TYR A O 1
ATOM 762 N N . GLU A 1 94 ? 1.406 1.727 -12.558 1.00 74.12 94 GLU A N 1
ATOM 763 C CA . GLU A 1 94 ? 0.634 0.754 -11.780 1.00 74.12 94 GLU A CA 1
ATOM 764 C C . GLU A 1 94 ? 0.393 1.258 -10.349 1.00 74.12 94 GLU A C 1
ATOM 766 O O . GLU A 1 94 ? -0.740 1.291 -9.856 1.00 74.12 94 GLU A O 1
ATOM 771 N N . LYS A 1 95 ? 1.448 1.762 -9.706 1.00 70.69 95 LYS A N 1
ATOM 772 C CA . LYS A 1 95 ? 1.387 2.304 -8.344 1.00 70.69 95 LYS A CA 1
ATOM 773 C C . LYS A 1 95 ? 0.573 3.594 -8.269 1.00 70.69 95 LYS A C 1
ATOM 775 O O . LYS A 1 95 ? -0.206 3.771 -7.333 1.00 70.69 95 LYS A O 1
ATOM 780 N N . LYS A 1 96 ? 0.656 4.461 -9.283 1.00 70.12 96 LYS A N 1
ATOM 781 C CA . LYS A 1 96 ? -0.192 5.657 -9.403 1.00 70.12 96 LYS A CA 1
ATOM 782 C C . LYS A 1 96 ? -1.674 5.289 -9.433 1.00 70.12 96 LYS A C 1
ATOM 784 O O . LYS A 1 96 ? -2.464 5.966 -8.778 1.00 70.12 96 LYS A O 1
ATOM 789 N N . LYS A 1 97 ? -2.063 4.223 -10.139 1.00 66.25 97 LYS A N 1
ATOM 790 C CA . LYS A 1 97 ? -3.457 3.752 -10.176 1.00 66.25 97 LYS A CA 1
ATOM 791 C C . LYS A 1 97 ? -3.944 3.318 -8.790 1.00 66.25 97 LYS A C 1
ATOM 793 O O . LYS A 1 97 ? -5.043 3.696 -8.391 1.00 66.25 97 LYS A O 1
ATOM 798 N N . LEU A 1 98 ? -3.113 2.592 -8.042 1.00 61.75 98 LEU A N 1
ATOM 799 C CA . LEU A 1 98 ? -3.423 2.160 -6.675 1.00 61.75 98 LEU A CA 1
ATOM 800 C C . LEU A 1 98 ? -3.563 3.346 -5.712 1.00 61.75 98 LEU A C 1
ATOM 802 O O . LEU A 1 98 ? -4.560 3.436 -5.000 1.00 61.75 98 LEU A O 1
ATOM 806 N N . LEU A 1 99 ? -2.621 4.291 -5.741 1.00 62.00 99 LEU A N 1
ATOM 807 C CA . LEU A 1 99 ? -2.641 5.475 -4.875 1.00 62.00 99 LEU A CA 1
ATOM 808 C C . LEU A 1 99 ? -3.812 6.416 -5.203 1.00 62.00 99 LEU A C 1
ATOM 810 O O . LEU A 1 99 ? -4.492 6.893 -4.299 1.00 62.00 99 LEU A O 1
ATOM 814 N N . THR A 1 100 ? -4.105 6.619 -6.492 1.00 59.34 100 THR A N 1
ATOM 81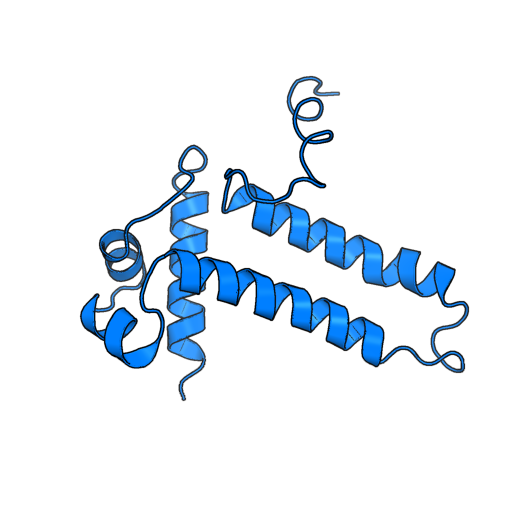5 C CA . THR A 1 100 ? -5.239 7.448 -6.946 1.00 59.34 100 THR A CA 1
ATOM 816 C C . THR A 1 100 ? -6.584 6.827 -6.558 1.00 59.34 100 THR A C 1
ATOM 818 O O . THR A 1 100 ? -7.515 7.547 -6.214 1.00 59.34 100 THR A O 1
ATOM 821 N N . SER A 1 101 ? -6.687 5.493 -6.569 1.00 52.78 101 SER A N 1
ATOM 822 C CA . SER A 1 101 ? -7.896 4.773 -6.148 1.00 52.78 101 SER A CA 1
ATOM 823 C C . SER A 1 101 ? -8.105 4.760 -4.632 1.00 52.78 101 SER A C 1
ATOM 825 O O . SER A 1 101 ? -9.231 4.539 -4.197 1.00 52.78 101 SER A O 1
ATOM 827 N N . CYS A 1 102 ? -7.048 4.928 -3.833 1.00 46.03 102 CYS A N 1
ATOM 828 C CA . CYS A 1 102 ? -7.145 4.843 -2.376 1.00 46.03 102 CYS A CA 1
ATOM 829 C C . CYS A 1 102 ? -7.364 6.209 -1.711 1.00 46.03 102 CYS A C 1
ATOM 831 O O . CYS A 1 102 ? -7.844 6.242 -0.581 1.00 46.03 102 CYS A O 1
ATOM 833 N N . ILE A 1 103 ? -7.012 7.326 -2.367 1.00 49.16 103 ILE A N 1
ATOM 834 C CA . ILE A 1 103 ? -7.043 8.657 -1.742 1.00 49.16 103 ILE A CA 1
ATOM 835 C C . ILE A 1 103 ? -7.249 9.765 -2.793 1.00 49.16 103 ILE A C 1
ATOM 837 O O . ILE A 1 103 ? -6.296 10.215 -3.431 1.00 49.16 103 ILE A O 1
ATOM 841 N N . PRO A 1 104 ? -8.456 10.323 -2.947 1.00 46.59 104 PRO A N 1
ATOM 842 C CA . PRO A 1 104 ? -8.627 11.642 -3.521 1.00 46.59 104 PRO A CA 1
ATOM 843 C C . PRO A 1 104 ? -8.347 12.696 -2.438 1.00 46.59 104 PRO A C 1
ATOM 845 O O . PRO A 1 104 ? -9.280 13.221 -1.835 1.00 46.59 104 PRO A O 1
ATOM 848 N N . HIS A 1 105 ? -7.080 13.045 -2.160 1.00 43.06 105 HIS A N 1
ATOM 849 C CA . HIS A 1 105 ? -6.828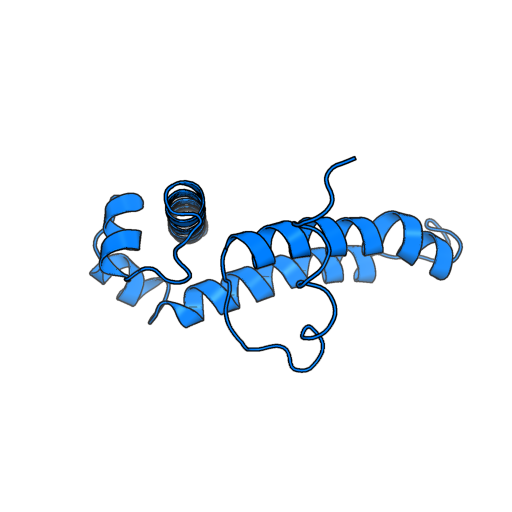 14.302 -1.442 1.00 43.06 105 HIS A CA 1
ATOM 850 C C . HIS A 1 105 ? -5.483 15.009 -1.714 1.00 43.06 105 HIS A C 1
ATOM 852 O O . HIS A 1 105 ? -4.389 14.482 -1.554 1.00 43.06 105 HIS A O 1
ATOM 858 N N . LYS A 1 106 ? -5.660 16.277 -2.097 1.00 42.78 106 LYS A N 1
ATOM 859 C CA . LYS A 1 106 ? -4.819 17.488 -2.111 1.00 42.78 106 LYS A CA 1
ATOM 860 C C . LYS A 1 106 ? -3.422 17.475 -1.435 1.00 42.78 106 LYS A C 1
ATOM 862 O O . LYS A 1 106 ? -3.209 18.318 -0.576 1.00 42.78 106 LYS A O 1
ATOM 867 N N . SER A 1 107 ? -2.437 16.683 -1.870 1.00 38.56 107 SER A N 1
ATOM 868 C CA . SER A 1 107 ? -1.048 16.869 -1.365 1.00 38.56 107 SER A CA 1
ATOM 869 C C . SER A 1 107 ? 0.091 16.702 -2.374 1.00 38.56 107 SER A C 1
ATOM 871 O O . SER A 1 107 ? 1.241 16.559 -1.982 1.00 38.56 107 SER A O 1
ATOM 873 N N . THR A 1 108 ? -0.154 16.812 -3.679 1.00 40.44 108 THR A N 1
ATOM 874 C CA . THR A 1 108 ? 0.945 17.021 -4.637 1.00 40.44 108 THR A CA 1
ATOM 875 C C . THR A 1 108 ? 0.665 18.239 -5.499 1.00 40.44 108 THR A C 1
ATOM 877 O O . THR A 1 108 ? -0.126 18.212 -6.441 1.00 40.44 108 THR A O 1
ATOM 880 N N . HIS A 1 109 ? 1.373 19.330 -5.201 1.00 39.66 109 HIS A N 1
ATOM 881 C CA . HIS A 1 109 ? 1.418 20.536 -6.031 1.00 39.66 109 HIS A CA 1
ATOM 882 C C . HIS A 1 109 ? 1.982 20.273 -7.448 1.00 39.66 109 HIS A C 1
ATOM 884 O O . HIS A 1 109 ? 1.960 21.166 -8.286 1.00 39.66 109 HIS A O 1
ATOM 890 N N . VAL A 1 110 ? 2.417 19.038 -7.735 1.00 40.50 110 VAL A N 1
ATOM 891 C CA . VAL A 1 110 ? 2.920 18.569 -9.039 1.00 40.50 110 VAL A CA 1
ATOM 892 C C . VAL A 1 110 ? 1.911 17.653 -9.769 1.00 40.50 110 VAL A C 1
ATOM 894 O O . VAL A 1 110 ? 2.098 17.318 -10.932 1.00 40.50 110 VAL A O 1
ATOM 897 N N . GLY A 1 111 ? 0.794 17.272 -9.134 1.00 34.78 111 GLY A N 1
ATOM 898 C CA . GLY A 1 111 ? -0.210 16.356 -9.704 1.00 34.78 111 GLY A CA 1
ATOM 899 C C . GLY A 1 111 ? -1.525 17.010 -10.144 1.00 34.78 111 GLY A C 1
ATOM 900 O O . GLY A 1 111 ? -2.447 16.310 -10.558 1.00 34.78 111 GLY A O 1
ATOM 901 N N . ARG A 1 112 ? -1.654 18.340 -10.038 1.00 28.59 112 ARG A N 1
ATOM 902 C CA . ARG A 1 112 ? -2.945 19.043 -10.179 1.00 28.59 112 ARG A CA 1
ATOM 903 C C . ARG A 1 112 ? -3.486 19.197 -11.606 1.00 28.59 112 ARG A C 1
ATOM 905 O O . ARG A 1 112 ? -4.633 19.604 -11.739 1.00 28.59 112 ARG A O 1
ATOM 912 N N . SER A 1 113 ? -2.743 18.823 -12.648 1.00 28.61 113 SER A N 1
ATOM 913 C CA . SER A 1 113 ? -3.168 19.095 -14.035 1.00 28.61 113 SER A CA 1
ATOM 914 C C . SER A 1 113 ? -3.544 17.876 -14.885 1.00 28.61 113 SER A C 1
ATOM 916 O O . SER A 1 113 ? -3.799 18.055 -16.069 1.00 28.61 113 SER A O 1
ATOM 918 N N . PHE A 1 114 ? -3.630 16.652 -14.342 1.00 31.72 114 PHE A N 1
ATOM 919 C CA . PHE A 1 114 ? -3.868 15.468 -15.197 1.00 31.72 114 PHE A CA 1
ATOM 920 C C . PHE A 1 114 ? -5.051 14.559 -14.815 1.00 31.72 114 PHE A C 1
ATOM 922 O O . PHE A 1 114 ? -5.224 13.507 -15.419 1.00 31.72 114 PHE A O 1
ATOM 929 N N . CYS A 1 115 ? -5.900 14.929 -13.850 1.00 33.09 115 CYS A N 1
ATOM 930 C CA . CYS A 1 115 ? -7.041 14.084 -13.436 1.00 33.09 115 CYS A CA 1
ATOM 931 C C . CYS A 1 115 ? -8.438 14.610 -13.809 1.00 33.09 115 CYS A C 1
ATOM 933 O O . CYS A 1 115 ? -9.422 14.020 -13.387 1.00 33.09 115 CYS A O 1
ATOM 935 N N . VAL A 1 116 ? -8.560 15.657 -14.638 1.00 31.34 116 VAL A N 1
ATOM 936 C CA . VAL A 1 116 ? -9.879 16.209 -15.043 1.00 31.34 116 VAL A CA 1
ATOM 937 C C . VAL A 1 116 ? -10.224 15.938 -16.519 1.00 31.34 116 VAL A C 1
ATOM 939 O O . VAL A 1 116 ? -11.053 16.631 -17.088 1.00 31.34 116 VAL A O 1
ATOM 942 N N . ARG A 1 117 ? -9.624 14.942 -17.191 1.00 26.56 117 ARG A N 1
ATOM 943 C CA . ARG A 1 117 ? -10.041 14.609 -18.579 1.00 26.56 117 ARG A CA 1
ATOM 944 C C . ARG A 1 117 ? -10.249 13.140 -18.930 1.00 26.56 117 ARG A C 1
ATOM 946 O O . ARG A 1 117 ? -10.905 12.880 -19.924 1.00 26.56 117 ARG A O 1
ATOM 953 N N . TYR A 1 118 ? -9.782 12.179 -18.137 1.00 34.59 118 TYR A N 1
ATOM 954 C CA . TYR A 1 118 ? -9.843 10.764 -18.546 1.00 34.59 118 TYR A CA 1
ATOM 955 C C . TYR A 1 118 ? -11.057 9.975 -18.034 1.00 34.59 118 TYR A C 1
ATOM 957 O O . TYR A 1 118 ? -11.104 8.760 -18.182 1.00 34.59 118 TYR A O 1
ATOM 965 N N . THR A 1 119 ? -12.055 10.645 -17.457 1.00 35.78 119 THR A N 1
ATOM 966 C CA . THR A 1 119 ? -13.315 10.011 -17.025 1.00 35.78 119 THR A CA 1
ATOM 967 C C . THR A 1 119 ? -14.561 10.593 -17.695 1.00 35.78 119 THR A C 1
ATOM 969 O O . THR A 1 119 ? -15.664 10.286 -17.252 1.00 35.78 119 THR A O 1
ATOM 972 N N . GLN A 1 120 ? -14.417 11.399 -18.758 1.00 32.09 120 GLN A N 1
ATOM 973 C CA . GLN A 1 120 ? -15.571 11.874 -19.539 1.00 32.09 120 GLN A CA 1
ATOM 974 C C . GLN A 1 120 ? -15.625 11.437 -21.002 1.00 32.09 120 GLN A C 1
ATOM 976 O O . GLN A 1 120 ? -16.711 11.504 -21.560 1.00 32.09 120 GLN A O 1
ATOM 981 N N . ASP A 1 121 ? -14.565 10.887 -21.591 1.00 28.41 121 ASP A 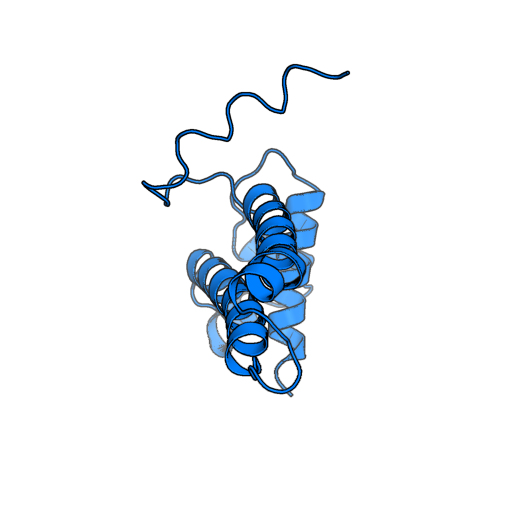N 1
ATOM 982 C CA . ASP A 1 121 ? -14.648 10.371 -22.961 1.00 28.41 121 ASP A CA 1
ATOM 983 C C . ASP A 1 121 ? -14.328 8.879 -22.985 1.00 28.41 121 ASP A C 1
ATOM 985 O O . ASP A 1 121 ? -13.173 8.455 -23.008 1.00 28.41 121 ASP A O 1
ATOM 989 N N . GLY A 1 122 ? -15.398 8.086 -22.923 1.00 37.62 122 GLY A N 1
ATOM 990 C CA . GLY A 1 122 ? -15.380 6.698 -23.348 1.00 37.62 122 GLY A CA 1
ATOM 991 C C . GLY A 1 122 ? -15.375 6.634 -24.871 1.00 37.62 122 GLY A C 1
ATOM 992 O O . GLY A 1 122 ? -16.323 7.096 -25.502 1.00 37.62 122 GLY A O 1
ATOM 993 N N . TYR A 1 123 ? -14.317 6.041 -25.414 1.00 31.69 123 TYR A N 1
ATOM 994 C CA . TYR A 1 123 ? -14.268 5.371 -26.710 1.00 31.69 123 TYR A CA 1
ATOM 995 C C . TYR A 1 123 ? -13.388 4.131 -26.563 1.00 31.69 123 TYR A C 1
ATOM 997 O O . TYR A 1 123 ? -12.307 4.256 -25.941 1.00 31.69 123 TYR A O 1
#

Foldseek 3Di:
DPPVLLVLLLVLLLVVLVVPQPDADDFLVSSCVSSVHDSCCCCPPNAVGRVRNLVVLVVVLVVVLVVLVVPDDCVPQPDPVVSCVPPNVVSVVVSCVSSVSNHPDDDDPPPPPPDPPPPPDDD

Organism: Streptococcus oralis (NCBI:txid1303)

pLDDT: mean 74.56, std 20.07, range [26.56, 95.06]

InterPro domains:
  IPR009057 Homedomain-like superfamily [SSF46689] (4-69)

Secondary structure (DSSP, 8-state):
--HHHHHHHHHHHHHHHHH-TT-----HHHHHHHHTS-HHHHHHHT-SSHHHHHHHHHHHHHHHHHHHHTT--HHHH--HHHHIIIIIHHHHHHHHHHHHHH------TTSTTSSSSTTS---